Protein AF-A0A392R7F0-F1 (afdb_monomer)

Mean predicted aligned error: 8.46 Å

Secondary structu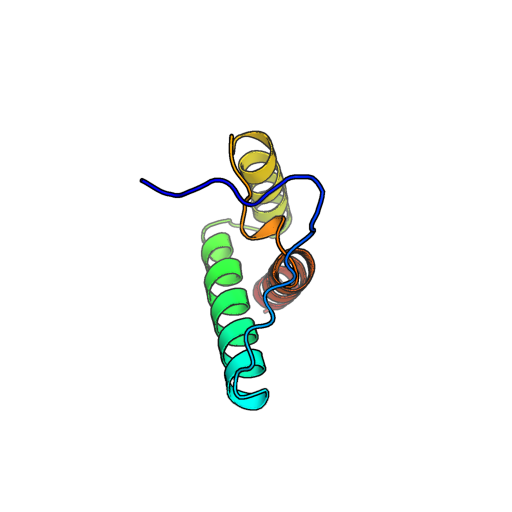re (DSSP, 8-state):
--PPPPTTS---------HHHHHHHHHHHHHHHHHGGGGSSSHHHHHHHHHHHHHH-SS--GGGSTTHHHHHHHHHHHHHT-

pLDDT: mean 84.2, std 13.96, range [32.31, 97.12]

Solvent-accessible surface area (backbone atoms only — not comparable to full-atom values): 5096 Å² total; per-residue (Å²): 134,86,79,76,76,59,88,92,54,86,80,82,84,79,84,89,67,65,66,67,61,50,50,50,54,52,49,53,50,24,47,55,60,21,55,66,44,66,83,35,97,42,65,68,56,32,51,56,48,53,53,50,51,60,74,67,44,97,58,87,46,69,69,70,36,88,69,36,44,59,46,22,59,53,45,32,53,55,63,72,73,108

Sequence (82 aa):
MTSKLPKDRTSVVTILRDPVHRVFSTYEFSMEVAARFLVHPNLTSATKMAFRLRSKAKGVSTLDIWPWKYLVPWMREDLFAR

InterPro domains:
  IPR010635 Heparan sulphate 6-sulfotransferase/Protein-tyrosine sulfotransferase [PTHR12812] (2-79)
  IPR027417 P-loop containing nucleoside triphosphate hydrolase [G3DSA:3.40.50.300] (1-66)

Foldseek 3Di:
DPDDPDPVDDDDDDDDDDVVVVVVVVLVVLLVLLVVLVVDPAPVRSVVVVVVVCVPDPDADLCRDPPSVPSNNVSNVVVRVD

Structure (mmCIF, N/CA/C/O backbone):
data_AF-A0A392R7F0-F1
#
_entry.id   AF-A0A392R7F0-F1
#
loop_
_atom_site.group_PDB
_atom_site.id
_atom_site.type_symbol
_atom_site.label_atom_id
_atom_site.label_alt_id
_atom_site.label_comp_id
_atom_site.label_asym_id
_atom_site.label_entity_id
_atom_site.label_seq_id
_atom_site.pdbx_PDB_ins_code
_atom_site.Cartn_x
_atom_site.Cartn_y
_atom_site.Cartn_z
_atom_site.occupancy
_atom_site.B_iso_or_equiv
_atom_site.auth_seq_id
_atom_site.auth_comp_id
_atom_site.auth_asym_id
_atom_site.auth_atom_id
_atom_site.pdbx_PDB_model_num
ATOM 1 N N . MET A 1 1 ? -11.653 24.497 22.334 1.00 32.31 1 MET A N 1
ATOM 2 C CA . MET A 1 1 ? -10.632 23.901 23.221 1.00 32.31 1 MET A CA 1
ATOM 3 C C . MET A 1 1 ? -10.762 22.388 23.158 1.00 32.31 1 MET A C 1
ATOM 5 O O . MET A 1 1 ? -11.756 21.859 23.631 1.00 32.31 1 MET A O 1
ATOM 9 N N . THR A 1 2 ? -9.826 21.683 22.527 1.00 38.00 2 THR A N 1
ATOM 10 C CA . THR A 1 2 ? -9.789 20.215 22.592 1.00 38.00 2 THR A CA 1
ATOM 11 C C . THR A 1 2 ? -9.162 19.811 23.922 1.00 38.00 2 THR A C 1
ATOM 13 O O . THR A 1 2 ? -7.948 19.917 24.097 1.00 38.00 2 THR A O 1
ATOM 16 N N . SER A 1 3 ? -10.008 19.408 24.870 1.00 51.03 3 SER A N 1
ATOM 17 C CA . SER A 1 3 ? -9.604 18.735 26.106 1.00 51.03 3 SER A CA 1
ATOM 18 C C . SER A 1 3 ? -8.707 17.544 25.752 1.00 51.03 3 SER A C 1
ATOM 20 O O . SER A 1 3 ? -9.117 16.662 24.997 1.00 51.03 3 SER A O 1
ATOM 22 N N . LYS A 1 4 ? -7.455 17.541 26.224 1.00 58.59 4 LYS A N 1
ATOM 23 C CA . LYS A 1 4 ? -6.582 16.371 26.082 1.00 58.59 4 LYS A CA 1
ATOM 24 C C . LYS A 1 4 ? -7.140 15.269 26.981 1.00 58.59 4 LYS A C 1
ATOM 26 O O . LYS A 1 4 ? -7.341 15.498 28.170 1.00 58.59 4 LYS A O 1
ATOM 31 N N . LEU A 1 5 ? -7.388 14.095 26.401 1.00 63.03 5 LEU A N 1
ATOM 32 C CA . LEU A 1 5 ? -7.893 12.926 27.121 1.00 63.03 5 LEU A CA 1
ATOM 33 C C . LEU A 1 5 ? -6.961 12.578 28.305 1.00 63.03 5 LEU A C 1
ATOM 35 O O . LEU A 1 5 ? -5.737 12.681 28.153 1.00 63.03 5 LEU A O 1
ATOM 39 N N . PRO A 1 6 ? -7.509 12.201 29.478 1.00 66.62 6 PRO A N 1
ATOM 40 C CA . PRO A 1 6 ? -6.714 11.901 30.665 1.00 66.62 6 PRO A CA 1
ATOM 41 C C . PRO A 1 6 ? -5.718 10.769 30.388 1.00 66.62 6 PRO A C 1
ATOM 43 O O . PRO A 1 6 ? -6.098 9.720 29.872 1.00 66.62 6 PRO A O 1
ATOM 46 N N . LYS A 1 7 ? -4.445 10.968 30.755 1.00 63.59 7 LYS A N 1
ATOM 47 C CA 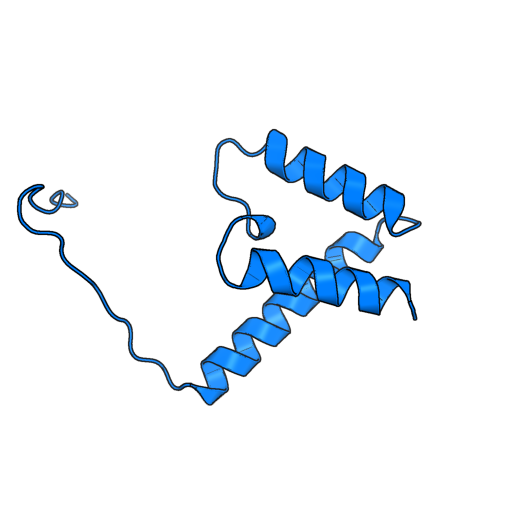. LYS A 1 7 ? -3.357 10.003 30.501 1.00 63.59 7 LYS A CA 1
ATOM 48 C C . LYS A 1 7 ? -3.583 8.639 31.172 1.00 63.59 7 LYS A C 1
ATOM 50 O O . LYS A 1 7 ? -3.081 7.642 30.668 1.00 63.59 7 LYS A O 1
ATOM 55 N N . ASP A 1 8 ? -4.385 8.602 32.235 1.00 69.06 8 ASP A N 1
ATOM 56 C CA . ASP A 1 8 ? -4.666 7.397 33.028 1.00 69.06 8 ASP A CA 1
ATOM 57 C C . ASP A 1 8 ? -5.820 6.546 32.470 1.00 69.06 8 ASP A C 1
ATOM 59 O O . ASP A 1 8 ? -6.118 5.474 32.993 1.00 69.06 8 ASP A O 1
ATOM 63 N N . ARG A 1 9 ? -6.502 7.009 31.411 1.00 61.00 9 ARG A N 1
ATOM 64 C CA . ARG A 1 9 ? -7.598 6.282 30.756 1.00 61.00 9 ARG A CA 1
ATOM 65 C C . ARG A 1 9 ? -7.392 6.297 29.250 1.00 61.00 9 ARG A C 1
ATOM 67 O O . ARG A 1 9 ? -7.788 7.232 28.560 1.00 61.00 9 ARG A O 1
ATOM 74 N N . THR A 1 10 ? -6.776 5.243 28.727 1.00 65.44 10 THR A N 1
ATOM 75 C CA . THR A 1 10 ? -6.651 5.023 27.284 1.00 65.44 10 THR A CA 1
ATOM 76 C C . THR A 1 10 ? -8.054 4.879 26.685 1.00 65.44 10 THR A C 1
ATOM 78 O O . THR A 1 10 ? -8.694 3.842 26.831 1.00 65.44 10 THR A O 1
ATOM 81 N N . SER A 1 11 ? -8.583 5.925 26.046 1.00 62.94 11 SER A N 1
ATOM 82 C CA . SER A 1 11 ? -9.874 5.828 25.362 1.00 62.94 11 SER A CA 1
ATOM 83 C C . SER A 1 11 ? -9.668 5.191 23.989 1.00 62.94 11 SER A C 1
ATOM 85 O O . SER A 1 11 ? -9.084 5.809 23.095 1.00 62.94 11 SER A O 1
ATOM 87 N N . VAL A 1 12 ? -10.142 3.960 23.810 1.00 66.06 12 VAL A N 1
ATOM 88 C CA . VAL A 1 12 ? -10.164 3.301 22.500 1.00 66.06 12 VAL A CA 1
ATOM 89 C C . VAL A 1 12 ? -11.422 3.747 21.763 1.00 66.06 12 VAL A C 1
ATOM 91 O O . VAL A 1 12 ? -12.536 3.448 22.184 1.00 66.06 12 VAL A O 1
ATOM 94 N N . VAL A 1 13 ? -11.247 4.467 20.657 1.00 68.56 13 VAL A N 1
ATOM 95 C CA . VAL A 1 13 ? -12.346 4.810 19.749 1.00 68.56 13 VAL A CA 1
ATOM 96 C C . VAL A 1 13 ? -12.355 3.791 18.618 1.00 68.56 13 VAL A C 1
ATOM 98 O O . VAL A 1 13 ? -11.421 3.736 17.820 1.00 68.56 13 VAL A O 1
ATOM 101 N N . THR A 1 14 ? -13.422 2.998 18.538 1.00 69.88 14 THR A N 1
ATOM 102 C CA . THR A 1 14 ? -13.644 2.074 17.420 1.00 69.88 14 THR A CA 1
ATOM 103 C C . THR A 1 14 ? -14.713 2.654 16.508 1.00 69.88 14 THR A C 1
ATOM 105 O O . THR A 1 14 ? -15.855 2.834 16.920 1.00 69.88 14 THR A O 1
ATOM 108 N N . ILE A 1 15 ? -14.349 2.952 15.260 1.00 72.50 15 ILE A N 1
ATOM 109 C CA . ILE A 1 15 ? -15.303 3.386 14.236 1.00 72.50 15 ILE A CA 1
ATOM 110 C C . ILE A 1 15 ? -15.776 2.140 13.486 1.00 72.50 15 ILE A C 1
ATOM 112 O O . ILE A 1 15 ? -15.015 1.559 12.706 1.00 72.50 15 ILE A O 1
ATOM 116 N N . LEU A 1 16 ? -17.024 1.734 13.720 1.00 77.00 16 LEU A N 1
ATOM 117 C CA . LEU A 1 16 ? -17.684 0.694 12.933 1.00 77.00 16 LEU A CA 1
ATOM 118 C C . LEU A 1 16 ? -18.096 1.289 11.581 1.00 77.00 16 LEU A C 1
ATOM 120 O O . LEU A 1 16 ? -18.769 2.315 11.520 1.00 77.00 16 LEU A O 1
ATOM 124 N N . ARG A 1 17 ? -17.646 0.664 10.495 1.00 79.31 17 ARG A N 1
ATOM 125 C CA . ARG A 1 17 ? -18.034 0.988 9.116 1.00 79.31 17 ARG A CA 1
ATOM 126 C C . ARG A 1 17 ? -18.468 -0.292 8.426 1.00 79.31 17 ARG A C 1
ATOM 128 O O . ARG A 1 17 ? -18.017 -1.367 8.823 1.00 79.31 17 ARG A O 1
ATOM 135 N N . ASP A 1 18 ? -19.271 -0.155 7.377 1.00 91.69 18 ASP A N 1
ATOM 136 C CA . ASP A 1 18 ? -19.557 -1.268 6.479 1.00 91.69 18 ASP A CA 1
ATOM 137 C C . ASP A 1 18 ? -18.234 -1.891 5.973 1.00 91.69 18 ASP A C 1
ATOM 139 O O . ASP A 1 18 ? -17.363 -1.167 5.465 1.00 91.69 18 ASP A O 1
ATOM 143 N N . PRO A 1 19 ? -18.028 -3.205 6.174 1.00 90.25 19 PRO A N 1
ATOM 144 C CA . PRO A 1 19 ? -16.749 -3.843 5.895 1.00 90.25 19 PRO A CA 1
ATOM 145 C C . PRO A 1 19 ? -16.448 -3.903 4.396 1.00 90.25 19 PRO A C 1
ATOM 147 O O . PRO A 1 19 ? -15.287 -3.764 4.011 1.00 90.25 19 PRO A O 1
ATOM 150 N N . VAL A 1 20 ? -17.470 -4.057 3.554 1.00 94.12 20 VAL A N 1
ATOM 151 C CA . VAL A 1 20 ? -17.322 -4.168 2.099 1.00 94.12 20 VAL A CA 1
ATOM 152 C C . VAL A 1 20 ? -16.866 -2.832 1.526 1.00 94.12 20 VAL A C 1
ATOM 154 O O . VAL A 1 20 ? -15.839 -2.761 0.850 1.00 94.12 20 VAL A O 1
ATOM 157 N N . HIS A 1 21 ? -17.546 -1.745 1.892 1.00 92.94 21 HIS A N 1
ATOM 158 C CA . HIS A 1 21 ? -17.135 -0.397 1.509 1.00 92.94 21 HIS A CA 1
ATOM 159 C C . HIS A 1 21 ? -15.729 -0.064 2.011 1.00 92.94 21 HIS A C 1
ATOM 161 O O . HIS A 1 21 ? -14.936 0.529 1.282 1.00 92.94 21 HIS A O 1
ATOM 167 N N . ARG A 1 2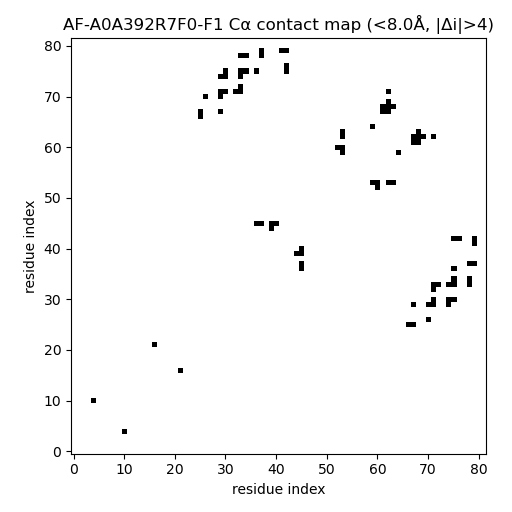2 ? -15.372 -0.485 3.231 1.00 90.38 22 ARG A N 1
ATOM 168 C CA . ARG A 1 22 ? -14.027 -0.257 3.772 1.00 90.38 22 ARG A CA 1
ATOM 169 C C . ARG A 1 22 ? -12.947 -0.948 2.942 1.00 90.38 22 ARG A C 1
ATOM 171 O O . ARG A 1 22 ? -11.895 -0.344 2.720 1.00 90.38 22 ARG A O 1
ATOM 178 N N . VAL A 1 23 ? -13.181 -2.183 2.505 1.00 92.81 23 VAL A N 1
ATOM 179 C CA . VAL A 1 23 ? -12.239 -2.918 1.650 1.00 92.81 23 VAL A CA 1
ATOM 180 C C . VAL A 1 23 ? -12.091 -2.217 0.302 1.00 92.81 23 VAL A C 1
ATOM 182 O O . VAL A 1 23 ? -10.960 -1.917 -0.082 1.00 92.81 23 VAL A O 1
ATOM 185 N N . PHE A 1 24 ? -13.198 -1.870 -0.362 1.00 95.06 24 PHE A N 1
ATOM 186 C CA . PHE A 1 24 ? -13.152 -1.186 -1.658 1.00 95.06 24 PHE A CA 1
ATOM 187 C C . PHE A 1 24 ? -12.441 0.163 -1.584 1.00 95.06 24 PHE A C 1
ATOM 189 O O . PHE A 1 24 ? -11.480 0.375 -2.317 1.00 95.06 24 PHE A O 1
ATOM 196 N N . SER A 1 25 ? -12.795 1.026 -0.628 1.00 94.06 25 SER A N 1
ATOM 197 C CA . SER A 1 25 ? -12.122 2.322 -0.481 1.00 94.06 25 SER A CA 1
ATOM 198 C C . SER A 1 25 ? -10.634 2.174 -0.159 1.00 94.06 25 SER A C 1
ATOM 200 O O . SER A 1 25 ? -9.815 2.970 -0.613 1.00 94.06 25 SER A O 1
ATOM 202 N N . THR A 1 26 ? -10.256 1.156 0.622 1.00 94.62 26 THR A N 1
ATOM 203 C CA . THR A 1 26 ? -8.841 0.889 0.917 1.00 94.62 26 THR A CA 1
ATOM 204 C C . THR A 1 26 ? -8.093 0.474 -0.347 1.00 94.62 26 THR A C 1
ATOM 206 O O . THR A 1 26 ? -6.975 0.943 -0.566 1.00 94.62 26 THR A O 1
ATOM 209 N N . TYR A 1 27 ? -8.698 -0.385 -1.168 1.00 95.44 27 TYR A N 1
ATOM 210 C CA . TYR A 1 27 ? -8.133 -0.833 -2.435 1.00 95.44 27 TYR A CA 1
ATOM 211 C C . TYR A 1 27 ? -7.988 0.326 -3.431 1.00 95.44 27 TYR A C 1
ATOM 213 O O . TYR A 1 27 ? -6.883 0.578 -3.907 1.00 95.44 27 TYR A O 1
ATOM 221 N N . GLU A 1 28 ? -9.063 1.078 -3.676 1.00 96.69 28 GLU A N 1
ATOM 222 C CA . GLU A 1 28 ? -9.097 2.216 -4.605 1.00 96.69 28 GLU A CA 1
ATOM 223 C C . GLU A 1 28 ? -8.052 3.271 -4.246 1.00 96.69 28 GLU A C 1
ATOM 225 O O . GLU A 1 28 ? -7.253 3.679 -5.088 1.00 96.69 28 GLU A O 1
ATOM 230 N N . PHE A 1 29 ? -7.989 3.651 -2.969 1.00 96.75 29 PHE A N 1
ATOM 231 C CA . PHE A 1 29 ? -6.999 4.611 -2.499 1.00 96.75 29 PHE A CA 1
ATOM 232 C C . PHE A 1 29 ? -5.566 4.086 -2.641 1.00 96.75 29 PHE A C 1
ATOM 234 O O . PHE A 1 29 ? -4.662 4.832 -3.015 1.00 96.75 29 PHE A O 1
ATOM 241 N N . SER A 1 30 ? -5.334 2.798 -2.366 1.00 96.62 30 SER A N 1
ATOM 242 C CA . SER A 1 30 ? -4.001 2.208 -2.531 1.00 96.62 30 SER A CA 1
ATOM 243 C C . SER A 1 30 ? -3.558 2.245 -3.998 1.00 96.62 30 SER A C 1
ATOM 245 O O . SER A 1 30 ? -2.409 2.600 -4.270 1.00 96.62 30 SER A O 1
ATOM 247 N N . MET A 1 31 ? -4.475 1.953 -4.928 1.00 96.81 31 MET A N 1
ATOM 248 C CA . MET A 1 31 ? -4.232 2.010 -6.372 1.00 96.81 31 MET A CA 1
ATOM 249 C C . MET A 1 31 ? -3.941 3.437 -6.831 1.00 96.81 31 MET A C 1
ATOM 251 O O . MET A 1 31 ? -2.967 3.662 -7.546 1.00 96.81 31 MET A O 1
ATOM 255 N N . GLU A 1 32 ? -4.734 4.411 -6.382 1.00 97.12 32 GLU A N 1
ATOM 256 C CA . GLU A 1 32 ? -4.525 5.824 -6.705 1.00 97.12 32 GLU A CA 1
ATOM 257 C C . GLU A 1 32 ? -3.135 6.295 -6.254 1.00 97.12 32 GLU A C 1
ATOM 259 O O . GLU A 1 32 ? -2.391 6.912 -7.020 1.00 97.12 32 GLU A O 1
ATOM 264 N N . VAL A 1 33 ? -2.744 5.969 -5.018 1.00 95.31 33 VAL A N 1
ATOM 265 C CA . VAL A 1 33 ? -1.433 6.348 -4.477 1.00 95.31 33 VAL A CA 1
ATOM 266 C C . VAL A 1 33 ? -0.301 5.633 -5.219 1.00 95.31 33 VAL A C 1
ATOM 268 O O . VAL A 1 33 ? 0.723 6.260 -5.495 1.00 95.31 33 VAL A O 1
ATOM 271 N N . ALA A 1 34 ? -0.467 4.356 -5.569 1.00 95.50 34 ALA A N 1
ATOM 272 C CA . ALA A 1 34 ? 0.517 3.607 -6.346 1.00 95.50 34 ALA A CA 1
ATOM 273 C C . ALA A 1 34 ? 0.700 4.190 -7.759 1.00 9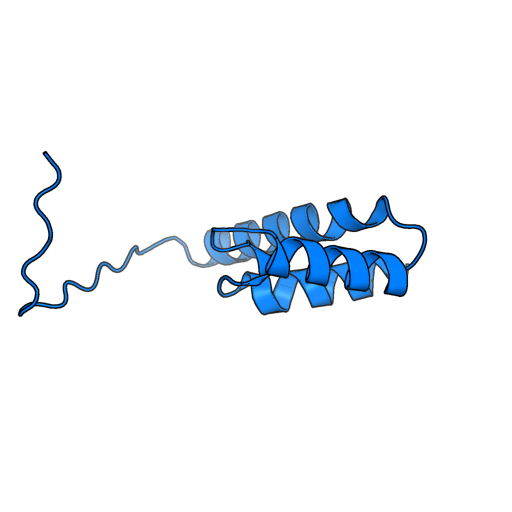5.50 34 ALA A C 1
ATOM 275 O O . ALA A 1 34 ? 1.836 4.374 -8.201 1.00 95.50 34 ALA A O 1
ATOM 276 N N . ALA A 1 35 ? -0.390 4.577 -8.428 1.00 95.69 35 ALA A N 1
ATOM 277 C CA . ALA A 1 35 ? -0.364 5.150 -9.773 1.00 95.69 35 ALA A CA 1
ATOM 278 C C . ALA A 1 35 ? 0.419 6.471 -9.853 1.00 95.69 35 ALA A C 1
ATOM 280 O O . ALA A 1 35 ? 1.056 6.750 -10.867 1.00 95.69 35 ALA A O 1
ATOM 281 N N . ARG A 1 36 ? 0.481 7.257 -8.768 1.00 93.81 36 ARG A N 1
ATOM 282 C CA . ARG A 1 36 ? 1.306 8.483 -8.714 1.00 93.81 36 ARG A CA 1
ATOM 283 C C . ARG A 1 36 ? 2.796 8.212 -8.942 1.00 93.81 36 ARG A C 1
ATOM 285 O O . ARG A 1 36 ? 3.520 9.114 -9.353 1.00 93.81 36 ARG A O 1
ATOM 292 N N . PHE A 1 37 ? 3.266 6.987 -8.697 1.00 93.00 37 PHE A N 1
ATOM 293 C CA . PHE A 1 37 ? 4.655 6.603 -8.945 1.00 93.00 37 PHE A CA 1
ATOM 294 C C . PHE A 1 37 ? 4.956 6.294 -10.416 1.00 93.00 37 PHE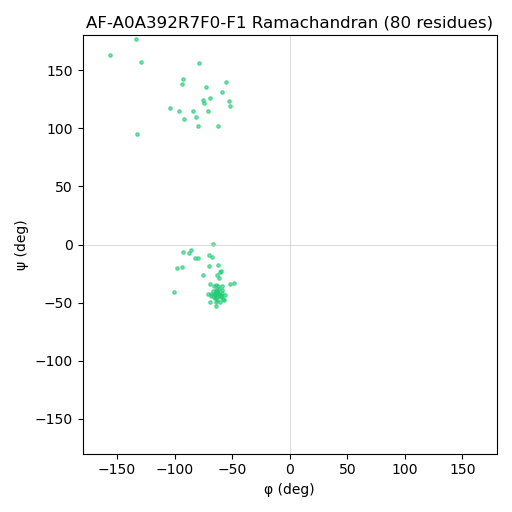 A C 1
ATOM 296 O O . PHE A 1 37 ? 6.134 6.236 -10.761 1.00 93.00 3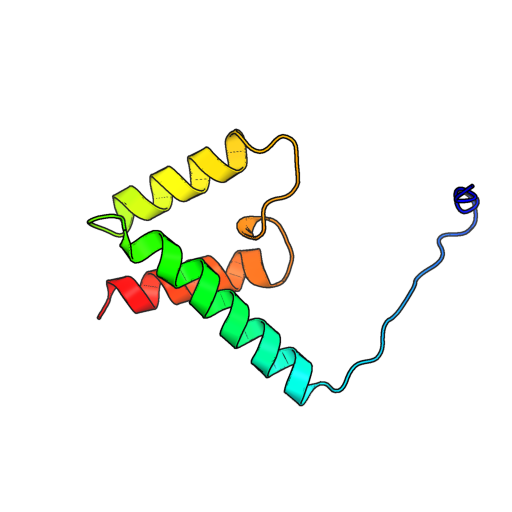7 PHE A O 1
ATOM 303 N N . LEU A 1 38 ? 3.945 6.161 -11.283 1.00 92.88 38 LEU A N 1
ATOM 304 C CA . LEU A 1 38 ? 4.126 5.931 -12.724 1.00 92.88 38 LEU A CA 1
ATOM 305 C C . LEU A 1 38 ? 4.736 7.130 -13.459 1.00 92.88 38 LEU A C 1
ATOM 307 O O . LEU A 1 38 ? 5.197 6.996 -14.586 1.00 92.88 38 LEU A O 1
ATOM 311 N N . VAL A 1 39 ? 4.825 8.292 -12.805 1.00 93.25 39 VAL A N 1
ATOM 312 C CA . VAL A 1 39 ? 5.641 9.415 -13.294 1.00 93.25 39 VAL A CA 1
ATOM 313 C C . VAL A 1 39 ? 7.135 9.057 -13.375 1.00 93.25 39 VAL A C 1
ATOM 315 O O . VAL A 1 39 ? 7.914 9.749 -14.029 1.00 93.25 39 VAL A O 1
ATOM 318 N N . HIS A 1 40 ? 7.568 7.995 -12.687 1.00 91.56 40 HIS A N 1
ATOM 319 C CA . HIS A 1 40 ? 8.945 7.523 -12.709 1.00 91.56 40 HIS A CA 1
ATOM 320 C C . HIS A 1 40 ? 9.154 6.454 -13.791 1.00 91.56 40 HIS A C 1
ATOM 322 O O . HIS A 1 40 ? 8.320 5.569 -13.943 1.00 91.56 40 HIS A O 1
ATOM 328 N N . PRO A 1 41 ? 10.311 6.460 -14.479 1.00 89.06 41 PRO A N 1
ATOM 329 C CA . PRO A 1 41 ? 10.552 5.603 -15.643 1.00 89.06 41 PRO A CA 1
ATOM 330 C C . PRO A 1 41 ? 10.693 4.113 -15.309 1.00 89.06 41 PRO A C 1
ATOM 332 O O . PRO A 1 41 ? 10.617 3.274 -16.196 1.00 89.06 41 PRO A O 1
ATOM 335 N N . ASN A 1 42 ? 10.972 3.771 -14.050 1.00 92.12 42 ASN A N 1
ATOM 336 C CA . ASN A 1 42 ? 11.107 2.391 -13.603 1.00 92.12 42 ASN A CA 1
ATOM 337 C C . ASN A 1 42 ? 10.848 2.258 -12.096 1.00 92.12 42 ASN A C 1
ATOM 339 O O . ASN A 1 42 ? 10.930 3.228 -11.328 1.00 92.12 42 ASN A O 1
ATOM 343 N N . LEU A 1 43 ? 10.605 1.017 -11.666 1.00 90.12 43 LEU A N 1
ATOM 344 C CA . LEU A 1 43 ? 10.318 0.665 -10.276 1.00 90.12 43 LEU A CA 1
ATOM 345 C C . LEU A 1 43 ? 11.448 1.070 -9.315 1.00 90.12 43 LEU A C 1
ATOM 347 O O . LEU A 1 43 ? 11.192 1.509 -8.190 1.00 90.12 43 LEU A O 1
ATOM 351 N N . THR A 1 44 ? 12.708 0.974 -9.745 1.00 90.06 44 THR A N 1
ATOM 352 C CA . THR A 1 44 ? 13.867 1.353 -8.923 1.00 90.06 44 THR A CA 1
ATOM 353 C C . THR A 1 44 ? 13.871 2.851 -8.614 1.00 90.06 44 THR A C 1
ATOM 355 O O . THR A 1 44 ? 14.108 3.250 -7.470 1.00 90.06 44 THR A O 1
ATOM 358 N N . SER A 1 45 ? 13.576 3.692 -9.609 1.00 89.81 45 SER A N 1
ATOM 359 C CA . SER A 1 45 ? 13.457 5.143 -9.452 1.00 89.81 45 SER A CA 1
ATOM 360 C C . SER A 1 45 ? 12.287 5.499 -8.532 1.00 89.81 45 SER A C 1
ATOM 362 O O . SER A 1 45 ? 12.466 6.245 -7.562 1.00 89.81 45 SER A O 1
ATOM 364 N N . ALA A 1 46 ? 11.128 4.867 -8.743 1.00 90.81 46 ALA A N 1
ATOM 365 C CA . ALA A 1 46 ? 9.951 5.029 -7.894 1.00 90.81 46 ALA A CA 1
ATOM 366 C C . ALA A 1 46 ? 10.211 4.636 -6.430 1.00 90.81 46 ALA A C 1
ATOM 368 O O . ALA A 1 46 ? 9.810 5.342 -5.502 1.00 90.81 46 ALA A O 1
ATOM 369 N N . THR A 1 47 ? 10.935 3.540 -6.202 1.00 88.81 47 THR A N 1
ATOM 370 C CA . THR A 1 47 ? 11.263 3.051 -4.855 1.00 88.81 47 THR A CA 1
ATOM 371 C C . THR A 1 47 ? 12.235 3.984 -4.137 1.00 88.81 47 THR A C 1
ATOM 373 O O . THR A 1 47 ? 12.013 4.333 -2.974 1.00 88.81 47 THR A O 1
ATOM 376 N N . LYS A 1 48 ? 13.266 4.480 -4.836 1.00 88.25 48 LYS A N 1
ATOM 377 C CA . LYS A 1 48 ? 14.179 5.500 -4.294 1.00 88.25 48 LYS A CA 1
ATOM 378 C C . LYS A 1 48 ? 13.447 6.800 -3.958 1.00 88.25 48 LYS A C 1
ATOM 380 O O . LYS A 1 48 ? 13.770 7.446 -2.959 1.00 88.25 48 LYS A O 1
ATOM 385 N N . MET A 1 49 ? 12.472 7.208 -4.773 1.00 86.44 49 MET A N 1
ATOM 386 C CA . MET A 1 49 ? 11.664 8.390 -4.476 1.00 86.44 49 MET A CA 1
ATOM 387 C C . MET A 1 49 ? 10.760 8.174 -3.258 1.00 86.44 49 MET A C 1
ATOM 389 O O . MET A 1 49 ? 10.724 9.029 -2.376 1.00 86.44 49 MET A O 1
ATOM 393 N N . ALA A 1 50 ? 10.100 7.019 -3.155 1.00 85.00 50 ALA A N 1
ATOM 394 C CA . ALA A 1 50 ? 9.277 6.663 -2.000 1.00 85.00 50 ALA A CA 1
ATOM 395 C C . ALA A 1 50 ? 10.067 6.722 -0.682 1.00 85.00 50 ALA A C 1
ATOM 397 O O . ALA A 1 50 ? 9.593 7.292 0.301 1.00 85.00 50 ALA A O 1
ATOM 398 N N . PHE A 1 51 ? 11.300 6.202 -0.674 1.00 82.81 51 PHE A N 1
ATOM 399 C CA . PHE A 1 51 ? 12.173 6.264 0.499 1.00 82.81 51 PHE A CA 1
ATOM 400 C C . PHE A 1 51 ? 12.551 7.706 0.867 1.00 82.81 51 PHE A C 1
ATOM 402 O O . PHE A 1 51 ? 12.479 8.086 2.034 1.00 82.81 51 PHE A O 1
ATOM 409 N N . ARG A 1 52 ? 12.872 8.542 -0.131 1.00 81.25 52 ARG A N 1
ATOM 410 C CA . ARG A 1 52 ? 13.145 9.972 0.089 1.00 81.25 52 ARG A CA 1
ATOM 411 C C . ARG A 1 52 ? 11.931 10.729 0.625 1.00 81.25 52 ARG A C 1
ATOM 413 O O . ARG A 1 52 ? 12.094 11.584 1.488 1.00 81.25 52 ARG A O 1
ATOM 420 N N . LEU A 1 53 ? 10.723 10.436 0.142 1.00 76.75 53 LEU A N 1
ATOM 421 C CA . LEU A 1 53 ? 9.493 11.045 0.668 1.00 76.75 53 LEU A CA 1
ATOM 422 C C . LEU A 1 53 ? 9.297 10.699 2.145 1.00 76.75 53 LEU A C 1
ATOM 424 O O . LEU A 1 53 ? 9.000 11.579 2.948 1.00 76.75 53 LEU A O 1
ATOM 428 N N . ARG A 1 54 ? 9.540 9.436 2.501 1.00 75.06 54 ARG A N 1
ATOM 429 C CA . ARG A 1 54 ? 9.460 8.939 3.875 1.00 75.06 54 ARG A CA 1
ATOM 430 C C . ARG A 1 54 ? 10.464 9.623 4.805 1.00 75.06 54 ARG A C 1
ATOM 432 O O . ARG A 1 54 ? 10.108 10.001 5.910 1.00 75.06 54 ARG A O 1
ATOM 439 N N . SER A 1 55 ? 11.699 9.835 4.347 1.00 71.19 55 SER A N 1
ATOM 440 C CA . SER A 1 55 ? 12.742 10.483 5.154 1.00 71.19 55 SER A CA 1
ATOM 441 C C . SER A 1 55 ? 12.573 12.001 5.282 1.00 71.19 55 SER A C 1
ATOM 443 O O . SER A 1 55 ? 13.089 12.594 6.223 1.00 71.19 55 SER A O 1
ATOM 445 N N . LYS A 1 56 ? 11.912 12.656 4.315 1.00 69.31 56 LYS A N 1
ATOM 446 C CA . LYS A 1 56 ? 11.765 14.124 4.269 1.00 69.31 56 LYS A CA 1
ATOM 447 C C . LYS A 1 56 ? 10.477 14.620 4.929 1.00 69.31 56 LYS A C 1
ATOM 449 O O . LYS A 1 56 ? 10.379 15.801 5.264 1.00 69.31 56 LYS A O 1
ATOM 454 N N . ALA A 1 57 ? 9.488 13.746 5.103 1.00 68.94 57 ALA A N 1
ATOM 455 C CA . ALA A 1 57 ? 8.249 14.092 5.772 1.00 68.94 57 ALA A CA 1
ATOM 456 C C . ALA A 1 57 ? 8.504 14.272 7.277 1.00 68.94 57 ALA A C 1
ATOM 458 O O . ALA A 1 57 ? 8.797 13.323 7.992 1.00 68.94 57 ALA A O 1
ATOM 459 N N . LYS A 1 58 ? 8.329 15.499 7.788 1.00 69.94 58 LYS A N 1
ATOM 460 C CA . LYS A 1 58 ? 8.228 15.756 9.241 1.00 69.94 58 LYS A CA 1
ATOM 461 C C . LYS A 1 58 ? 6.952 15.148 9.866 1.00 69.94 58 LYS A C 1
ATOM 463 O O . LYS A 1 58 ? 6.723 15.322 11.057 1.00 69.94 58 LYS A O 1
ATOM 468 N N . GLY A 1 59 ? 6.115 14.476 9.069 1.00 72.75 59 GLY A N 1
ATOM 469 C CA . GLY A 1 59 ? 4.862 13.836 9.468 1.00 72.75 59 GLY A CA 1
ATOM 470 C C . GLY A 1 59 ? 4.741 12.417 8.906 1.00 72.75 59 GLY A C 1
ATOM 471 O O . GLY A 1 59 ? 5.599 11.958 8.158 1.00 72.75 59 GLY A O 1
ATOM 472 N N . VAL A 1 60 ? 3.664 11.725 9.275 1.00 79.00 60 VAL A N 1
ATOM 473 C CA . VAL A 1 60 ? 3.408 10.337 8.867 1.00 79.00 60 VAL A CA 1
ATOM 474 C C . VAL A 1 60 ? 2.974 10.295 7.396 1.00 79.00 60 VAL A C 1
ATOM 476 O O . VAL A 1 60 ? 1.979 10.921 7.031 1.00 79.00 60 VAL A O 1
ATOM 479 N N . SER A 1 61 ? 3.707 9.569 6.544 1.00 84.81 61 SER A N 1
ATOM 480 C CA . SER A 1 61 ? 3.326 9.358 5.141 1.00 84.81 61 SER A CA 1
ATOM 481 C C . SER A 1 61 ? 2.238 8.291 5.027 1.00 84.81 61 SER A C 1
ATOM 483 O O . SER A 1 61 ? 2.158 7.381 5.848 1.00 84.81 61 SER A O 1
ATOM 485 N N . THR A 1 62 ? 1.449 8.308 3.951 1.00 87.88 62 THR A N 1
ATOM 486 C CA . THR A 1 62 ? 0.561 7.185 3.603 1.00 87.88 62 THR A CA 1
ATOM 487 C C . THR A 1 62 ? 1.314 5.849 3.572 1.00 87.88 62 THR A C 1
ATOM 489 O O . THR A 1 62 ? 0.775 4.828 3.987 1.00 87.88 62 THR A O 1
ATOM 492 N N . LEU A 1 63 ? 2.587 5.864 3.163 1.00 89.94 63 LEU A N 1
ATOM 493 C CA . LEU A 1 63 ? 3.458 4.682 3.130 1.00 89.94 63 LEU A CA 1
ATOM 494 C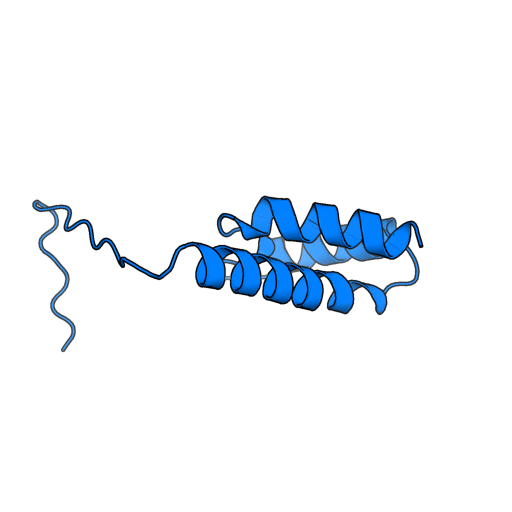 C . LEU A 1 63 ? 3.872 4.167 4.522 1.00 89.94 63 LEU A C 1
ATOM 496 O O . LEU A 1 63 ? 4.476 3.102 4.623 1.00 89.94 63 LEU A O 1
ATOM 500 N N . ASP A 1 64 ? 3.578 4.908 5.589 1.00 88.94 64 ASP A N 1
ATOM 501 C CA . ASP A 1 64 ? 3.852 4.522 6.976 1.00 88.94 64 ASP A CA 1
ATOM 502 C C . ASP A 1 64 ? 2.636 3.924 7.685 1.00 88.94 64 ASP A C 1
ATOM 504 O O . ASP A 1 64 ? 2.783 3.231 8.693 1.00 88.94 64 ASP A O 1
ATOM 508 N N . ILE A 1 65 ? 1.436 4.188 7.170 1.00 89.62 65 ILE A N 1
ATOM 509 C CA . ILE A 1 65 ? 0.174 3.924 7.860 1.00 89.62 65 ILE A CA 1
ATOM 510 C C . ILE A 1 65 ? -0.358 2.552 7.459 1.00 89.62 65 ILE A C 1
ATOM 512 O O . ILE A 1 65 ? -0.346 2.174 6.288 1.00 89.62 65 ILE A O 1
ATOM 516 N N . TRP A 1 66 ? -0.864 1.794 8.429 1.00 90.94 66 TRP A N 1
ATOM 517 C CA . TRP A 1 66 ? -1.600 0.568 8.140 1.00 90.94 66 TRP A CA 1
ATOM 518 C C . TRP A 1 66 ? -2.990 0.897 7.558 1.00 90.94 66 TRP A C 1
ATOM 520 O O . TRP A 1 66 ? -3.672 1.759 8.113 1.00 90.94 66 TRP A O 1
ATOM 530 N N . PRO A 1 67 ? -3.457 0.215 6.494 1.00 92.50 67 PRO A N 1
ATOM 531 C CA . PRO A 1 67 ? -2.826 -0.922 5.808 1.00 92.50 67 PRO A CA 1
ATOM 532 C C . PRO A 1 67 ? -1.937 -0.532 4.609 1.00 92.50 67 PRO A C 1
ATOM 534 O O . PRO A 1 67 ? -1.247 -1.383 4.044 1.00 92.50 67 PRO A O 1
ATOM 537 N N . TRP A 1 68 ? -1.923 0.743 4.217 1.00 95.12 68 TRP A N 1
ATOM 538 C CA . TRP A 1 68 ? -1.307 1.237 2.977 1.00 95.12 68 TRP A CA 1
ATOM 539 C C . TRP A 1 68 ? 0.204 1.051 2.880 1.00 95.12 68 TRP A C 1
ATOM 541 O O . TRP A 1 68 ? 0.719 0.876 1.779 1.00 95.12 68 TRP A O 1
ATOM 551 N N . LYS A 1 69 ? 0.902 0.991 4.017 1.00 93.25 69 LYS A N 1
ATOM 552 C CA . LYS A 1 69 ? 2.315 0.600 4.101 1.00 93.25 69 LYS A CA 1
ATOM 553 C C . LYS A 1 69 ? 2.626 -0.684 3.323 1.00 93.25 69 LYS A C 1
ATOM 555 O O . LYS A 1 69 ? 3.732 -0.815 2.811 1.00 93.25 69 LYS A O 1
ATOM 560 N N . TYR A 1 70 ? 1.679 -1.619 3.253 1.00 94.19 70 TYR A N 1
ATOM 561 C CA . TYR A 1 70 ? 1.845 -2.892 2.550 1.00 94.19 70 TYR A CA 1
ATOM 562 C C . TYR A 1 70 ? 1.178 -2.885 1.175 1.00 94.19 70 TYR A C 1
ATOM 564 O O . TYR A 1 70 ? 1.760 -3.367 0.208 1.00 94.19 70 TYR A O 1
ATOM 572 N N . LEU A 1 71 ? -0.016 -2.296 1.076 1.00 96.50 71 LEU A N 1
ATOM 573 C CA . LEU A 1 71 ? -0.797 -2.320 -0.161 1.00 96.50 71 LEU A CA 1
ATOM 574 C C . LEU A 1 71 ? -0.190 -1.451 -1.265 1.00 96.50 71 LEU A C 1
ATOM 576 O O . LEU A 1 71 ? -0.124 -1.884 -2.410 1.00 96.50 71 LEU A O 1
ATOM 580 N N . VAL A 1 72 ? 0.287 -0.248 -0.933 1.00 95.75 72 VAL A N 1
ATOM 581 C CA . VAL A 1 72 ? 0.815 0.683 -1.942 1.00 95.75 72 VAL A CA 1
ATOM 582 C C . VAL A 1 72 ? 2.089 0.145 -2.612 1.00 95.75 72 VAL A C 1
ATOM 584 O O . VAL A 1 72 ? 2.162 0.208 -3.838 1.00 95.75 72 VAL A O 1
ATOM 587 N N . PRO A 1 73 ? 3.088 -0.407 -1.888 1.00 94.56 73 PRO A N 1
ATOM 588 C CA . PRO A 1 73 ? 4.236 -1.043 -2.536 1.00 94.56 73 PRO A CA 1
ATOM 589 C C . PRO A 1 73 ? 3.851 -2.212 -3.445 1.00 94.56 73 PRO A C 1
ATOM 591 O O . PRO A 1 73 ? 4.345 -2.262 -4.567 1.00 94.56 73 PRO A O 1
ATOM 594 N N . TRP A 1 74 ? 2.939 -3.082 -2.997 1.00 95.31 74 TRP A N 1
ATOM 595 C CA . TRP A 1 74 ? 2.488 -4.238 -3.777 1.00 95.31 74 TRP A CA 1
ATOM 596 C C . TRP A 1 74 ? 1.789 -3.824 -5.078 1.00 95.31 74 TRP A C 1
ATOM 598 O O . TRP A 1 74 ? 2.142 -4.295 -6.154 1.00 95.31 74 TRP A O 1
ATOM 608 N N . MET A 1 75 ? 0.856 -2.872 -5.011 1.00 96.38 75 MET A N 1
ATOM 609 C CA . MET A 1 75 ? 0.166 -2.368 -6.204 1.00 96.38 75 MET A CA 1
ATOM 610 C C . MET A 1 75 ? 1.100 -1.626 -7.150 1.00 96.38 75 MET A C 1
ATOM 612 O O . MET A 1 75 ? 0.958 -1.717 -8.362 1.00 96.38 75 MET A O 1
ATOM 616 N N . ARG A 1 76 ? 2.081 -0.895 -6.615 1.00 95.50 76 ARG A N 1
ATOM 617 C CA . ARG A 1 76 ? 3.103 -0.257 -7.444 1.00 95.50 76 ARG A CA 1
ATOM 618 C C . ARG A 1 76 ? 3.909 -1.306 -8.209 1.00 95.50 76 ARG A C 1
ATOM 620 O O . ARG A 1 76 ? 4.175 -1.101 -9.383 1.00 95.50 76 ARG A O 1
ATOM 627 N N . GLU A 1 77 ? 4.309 -2.394 -7.559 1.00 95.38 77 GLU A N 1
ATOM 628 C CA . GLU A 1 77 ? 5.009 -3.499 -8.224 1.00 95.38 77 GLU A CA 1
ATOM 629 C C . GLU A 1 77 ? 4.157 -4.112 -9.343 1.00 95.38 77 GLU A C 1
ATOM 631 O O . GLU A 1 77 ? 4.665 -4.253 -10.452 1.00 95.38 77 GLU A O 1
ATOM 636 N N . ASP A 1 78 ? 2.866 -4.3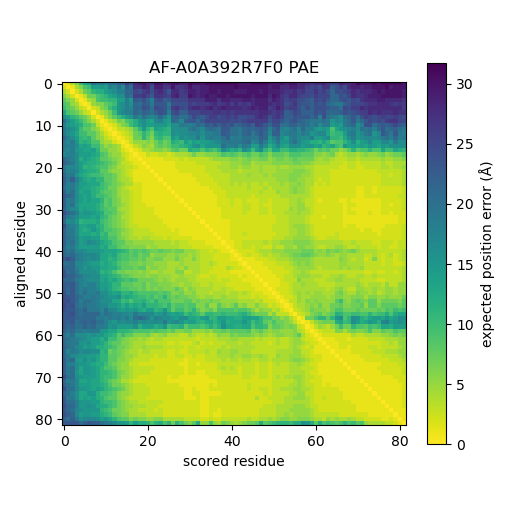67 -9.097 1.00 95.44 78 ASP A N 1
ATOM 637 C CA . ASP 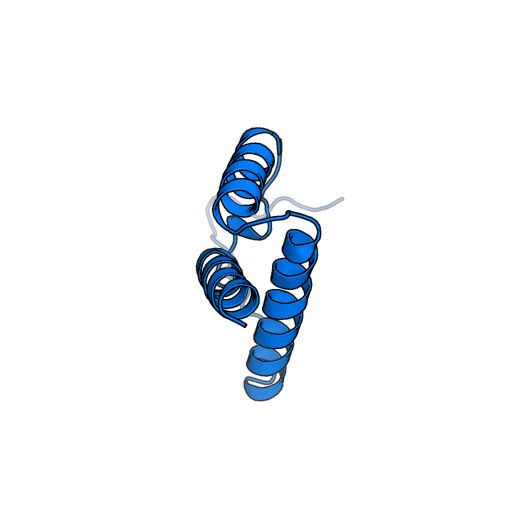A 1 78 ? 1.931 -4.852 -10.129 1.00 95.44 78 ASP A CA 1
ATOM 638 C C . ASP A 1 78 ? 1.809 -3.873 -11.307 1.00 95.44 78 ASP A C 1
ATOM 640 O O . ASP A 1 78 ? 1.882 -4.277 -12.464 1.00 95.44 78 ASP A O 1
ATOM 644 N N . LEU A 1 79 ? 1.689 -2.571 -11.031 1.00 95.06 79 LEU A N 1
ATOM 645 C CA . LEU A 1 79 ? 1.563 -1.540 -12.063 1.00 95.06 79 LEU A CA 1
ATOM 646 C C . LEU A 1 79 ? 2.806 -1.419 -12.955 1.00 95.06 79 LEU A C 1
ATOM 648 O O . LEU A 1 79 ? 2.661 -1.136 -14.136 1.00 95.06 79 LEU A O 1
ATOM 652 N N . PHE A 1 80 ? 4.010 -1.618 -12.411 1.00 94.06 80 PHE A N 1
ATOM 653 C CA . PHE A 1 80 ? 5.256 -1.601 -13.192 1.00 94.06 80 PHE A CA 1
ATOM 654 C C . PHE A 1 80 ? 5.552 -2.932 -13.902 1.00 94.06 80 PHE A C 1
ATOM 656 O O . PHE A 1 80 ? 6.473 -2.983 -14.715 1.00 94.06 80 PHE A O 1
ATOM 663 N N . ALA A 1 81 ? 4.822 -4.002 -13.577 1.00 93.25 81 ALA A N 1
ATOM 664 C CA . ALA A 1 81 ? 4.924 -5.297 -14.247 1.00 93.25 81 ALA A CA 1
ATOM 665 C C . ALA A 1 81 ? 4.019 -5.410 -15.492 1.00 93.25 81 ALA A C 1
ATOM 667 O O . ALA A 1 81 ? 4.105 -6.408 -16.208 1.00 93.25 81 ALA A O 1
ATOM 668 N N . ARG A 1 82 ? 3.156 -4.414 -15.728 1.00 81.62 82 ARG A N 1
ATOM 669 C CA . ARG A 1 82 ? 2.257 -4.298 -16.886 1.00 81.62 82 ARG A CA 1
ATOM 670 C C . ARG A 1 82 ? 2.893 -3.453 -17.982 1.00 81.62 82 ARG A C 1
ATOM 672 O O . ARG A 1 82 ? 2.677 -3.808 -19.159 1.00 81.62 82 ARG A O 1
#

Organism: NCBI:txid97028

Radius of gyration: 16.72 Å; Cα contacts (8 Å, |Δi|>4): 45; chains: 1; bounding box: 34×29×50 Å